Protein AF-A0ABD0QKP2-F1 (afdb_monomer)

Nearest PDB structures (foldseek):
  3hhr-assembly1_B  TM=8.700E-01  e=3.998E-06  Homo sapiens
  1hwg-assembly1_B  TM=8.760E-01  e=9.935E-06  Homo sapiens
  1kf9-assembly2_F  TM=8.586E-01  e=1.519E-05  Homo sapiens

Sequence (98 aa):
CPDYTRTVENECYFNKTFTHIWTSYCIQLRSVSQNITYDDDCFTVENIVHPDPPVGLNWTLLNVSRSGFYFDVLVRWAPPPLVYQVQYRVRNASHWEM

Organism: Cirrhinus mrigala (NCBI:txid683832)

Structure (mmCIF, N/CA/C/O backbone):
data_AF-A0ABD0QKP2-F1
#
_entry.id   AF-A0ABD0QKP2-F1
#
loop_
_atom_site.group_PDB
_atom_site.id
_atom_site.type_symbol
_atom_site.label_atom_id
_atom_site.label_alt_id
_atom_site.label_comp_id
_atom_site.label_asym_id
_atom_site.label_entity_id
_atom_site.label_seq_id
_atom_site.pdbx_PDB_ins_code
_atom_site.Cartn_x
_atom_site.Cartn_y
_atom_site.Cartn_z
_atom_site.occupancy
_atom_site.B_iso_or_equiv
_atom_site.auth_seq_id
_atom_site.auth_comp_id
_atom_site.auth_asym_id
_atom_site.auth_atom_id
_atom_site.pdbx_PDB_model_num
ATOM 1 N N . CYS A 1 1 ? -11.530 -3.066 21.558 1.00 88.00 1 CYS A N 1
ATOM 2 C CA . CYS A 1 1 ? -10.259 -3.166 20.829 1.00 88.00 1 CYS A CA 1
ATOM 3 C C . CYS A 1 1 ? -9.428 -4.299 21.416 1.00 88.00 1 CYS A C 1
ATOM 5 O O . CYS A 1 1 ? -9.366 -4.349 22.643 1.00 88.00 1 CYS A O 1
ATOM 7 N N . PRO A 1 2 ? -8.835 -5.191 20.602 1.00 89.81 2 PRO A N 1
ATOM 8 C CA . PRO A 1 2 ? -7.937 -6.237 21.093 1.00 89.81 2 PRO A CA 1
ATOM 9 C C . PRO A 1 2 ? -6.589 -5.701 21.585 1.00 89.81 2 PRO A C 1
ATOM 11 O O . PRO A 1 2 ? -6.107 -6.166 22.614 1.00 89.81 2 PRO A O 1
ATOM 14 N N . ASP A 1 3 ? -6.006 -4.723 20.886 1.00 90.69 3 ASP A N 1
ATOM 15 C CA . ASP A 1 3 ? -4.720 -4.128 21.251 1.00 90.69 3 ASP A CA 1
ATOM 16 C C . ASP A 1 3 ? -4.683 -2.628 20.927 1.00 90.69 3 ASP A C 1
ATOM 18 O O . ASP A 1 3 ? -4.809 -2.226 19.772 1.00 90.69 3 ASP A O 1
ATOM 22 N N . TYR A 1 4 ? -4.527 -1.801 21.962 1.00 88.75 4 TYR A N 1
ATOM 23 C CA . TYR A 1 4 ? -4.240 -0.379 21.801 1.00 88.75 4 TYR A CA 1
ATOM 24 C C . TYR A 1 4 ? -2.723 -0.204 21.813 1.00 88.75 4 TYR A C 1
ATOM 26 O O . TYR A 1 4 ? -2.076 -0.263 22.865 1.00 88.75 4 TYR A O 1
ATOM 34 N N . THR A 1 5 ? -2.158 0.021 20.634 1.00 82.62 5 THR A N 1
ATOM 35 C CA . THR A 1 5 ? -0.728 0.251 20.448 1.00 82.62 5 THR A CA 1
ATOM 36 C C . THR A 1 5 ? -0.286 1.501 21.201 1.00 82.62 5 THR A C 1
ATOM 38 O O . THR A 1 5 ? -0.858 2.575 21.050 1.00 82.62 5 THR A O 1
ATOM 41 N N . ARG A 1 6 ? 0.784 1.399 21.996 1.00 81.19 6 ARG A N 1
ATOM 42 C CA . ARG A 1 6 ? 1.353 2.564 22.708 1.00 81.19 6 ARG A CA 1
ATOM 43 C C . ARG A 1 6 ? 2.216 3.459 21.820 1.00 81.19 6 ARG A C 1
ATOM 45 O O . ARG A 1 6 ? 2.597 4.546 22.235 1.00 81.19 6 ARG A O 1
ATOM 52 N N . THR A 1 7 ? 2.584 2.963 20.644 1.00 86.62 7 THR A N 1
ATOM 53 C CA . THR A 1 7 ? 3.483 3.629 19.696 1.00 86.62 7 THR A CA 1
ATOM 54 C C . THR A 1 7 ? 2.749 4.543 18.725 1.00 86.62 7 THR A C 1
ATOM 56 O O . THR A 1 7 ? 3.368 5.457 18.190 1.00 86.62 7 THR A O 1
ATOM 59 N N . VAL A 1 8 ? 1.456 4.301 18.497 1.00 89.88 8 VAL A N 1
ATOM 60 C CA . VAL A 1 8 ? 0.611 5.067 17.578 1.00 89.88 8 VAL A CA 1
ATOM 61 C C . VAL A 1 8 ? -0.631 5.508 18.342 1.00 89.88 8 VAL A C 1
ATOM 63 O O . VAL A 1 8 ? -1.363 4.681 18.884 1.00 89.88 8 VAL A O 1
ATOM 66 N N . GLU A 1 9 ? -0.841 6.820 18.431 1.00 91.75 9 GLU A N 1
ATOM 67 C CA . GLU A 1 9 ? -2.018 7.382 19.091 1.00 91.75 9 GLU A CA 1
ATOM 68 C C . GLU A 1 9 ? -3.288 7.114 18.278 1.00 91.75 9 GLU A C 1
ATOM 70 O O . GLU A 1 9 ? -3.272 7.140 17.049 1.00 91.75 9 GLU A O 1
ATOM 75 N N . ASN A 1 10 ? -4.407 6.908 18.979 1.00 90.00 10 ASN A N 1
ATOM 76 C CA . ASN A 1 10 ? -5.736 6.695 18.391 1.00 90.00 10 ASN A CA 1
ATOM 77 C C . ASN A 1 10 ? -5.836 5.479 17.449 1.00 90.00 10 ASN A C 1
ATOM 79 O O . ASN A 1 10 ? -6.713 5.435 16.590 1.00 90.00 10 ASN A O 1
ATOM 83 N N . GLU A 1 11 ? -4.978 4.474 17.637 1.00 93.00 11 GLU A N 1
ATOM 84 C CA . GLU A 1 11 ? -4.983 3.231 16.866 1.00 93.00 11 GLU A CA 1
ATOM 85 C C . GLU A 1 11 ? -5.520 2.051 17.688 1.00 93.00 11 GLU A C 1
ATOM 87 O O . GLU A 1 11 ? -5.295 1.929 18.895 1.00 93.00 11 GLU A O 1
ATOM 92 N N . CYS A 1 12 ? -6.236 1.159 17.004 1.00 93.00 12 CYS A N 1
ATOM 93 C CA . CYS A 1 12 ? -6.629 -0.142 17.516 1.00 93.00 12 CYS A CA 1
ATOM 94 C C . CYS A 1 12 ? -6.171 -1.231 16.544 1.00 93.00 12 CYS A C 1
ATOM 96 O O . CYS A 1 12 ? -6.641 -1.283 15.407 1.00 93.00 12 CYS A O 1
ATOM 98 N N . TYR A 1 13 ? -5.298 -2.125 16.999 1.00 93.69 13 TYR A N 1
ATOM 99 C CA . TYR A 1 13 ? -4.731 -3.179 16.172 1.00 93.69 13 TYR A CA 1
ATOM 100 C C . TYR A 1 13 ? -5.453 -4.520 16.363 1.00 93.69 13 TYR A C 1
ATOM 102 O O . TYR A 1 13 ? -5.662 -5.003 17.481 1.00 93.69 13 TYR A O 1
ATOM 110 N N . PHE A 1 14 ? -5.805 -5.151 15.241 1.00 94.88 14 PHE A N 1
ATOM 111 C CA . PHE A 1 14 ? -6.379 -6.494 15.175 1.00 94.88 14 PHE A CA 1
ATOM 112 C C . PHE A 1 14 ? -5.362 -7.424 14.510 1.00 94.88 14 PHE A C 1
ATOM 114 O O . PHE A 1 14 ? -5.117 -7.360 13.305 1.00 94.88 14 PHE A O 1
ATOM 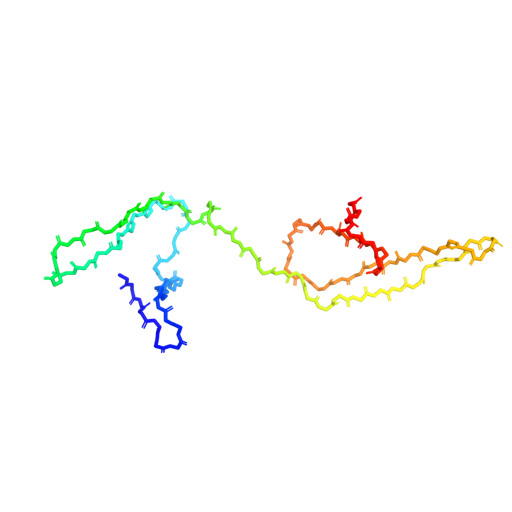121 N N . ASN A 1 15 ? -4.735 -8.285 15.311 1.00 94.56 15 ASN A N 1
ATOM 122 C CA . ASN A 1 15 ? -3.776 -9.260 14.796 1.00 94.56 15 ASN A CA 1
ATOM 123 C C . ASN A 1 15 ? -4.481 -10.404 14.037 1.00 94.56 15 ASN A C 1
ATOM 125 O O . ASN A 1 15 ? -5.704 -10.520 14.040 1.00 94.56 15 ASN A O 1
ATOM 129 N N . LYS A 1 16 ? -3.699 -11.316 13.445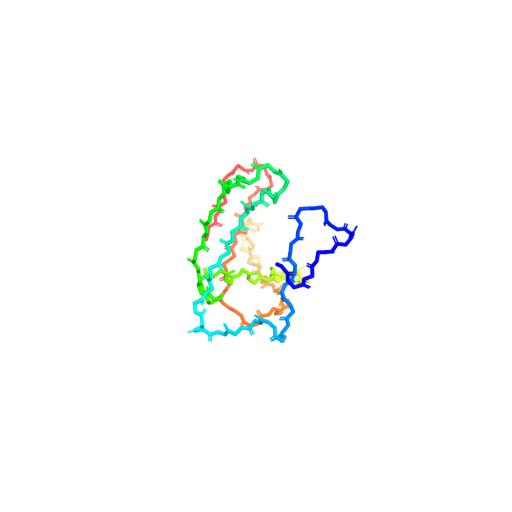 1.00 95.56 16 LYS A N 1
ATOM 130 C CA . LYS A 1 16 ? -4.219 -12.464 12.674 1.00 95.56 16 LYS A CA 1
ATOM 131 C C . LYS A 1 16 ? -5.233 -13.335 13.428 1.00 95.56 16 LYS A C 1
ATOM 133 O O . LYS A 1 16 ? -6.087 -13.934 12.791 1.00 95.56 16 LYS A O 1
ATOM 138 N N . THR A 1 17 ? -5.147 -13.419 14.754 1.00 96.25 17 THR A N 1
ATOM 139 C CA . THR A 1 17 ? -6.079 -14.200 15.583 1.00 96.25 17 THR A CA 1
ATOM 140 C C . THR A 1 17 ? -7.459 -13.547 15.672 1.00 96.25 17 THR A C 1
ATOM 142 O O . THR A 1 17 ? -8.439 -14.245 15.898 1.00 96.25 17 THR A O 1
ATOM 145 N N . PHE A 1 18 ? -7.546 -12.226 15.491 1.00 95.06 18 PHE A N 1
ATOM 146 C CA . PHE A 1 18 ? -8.797 -11.464 15.536 1.00 95.06 18 PHE A CA 1
ATOM 147 C C . PHE A 1 18 ? -9.319 -11.062 14.148 1.00 95.06 18 PHE A C 1
ATOM 149 O O . PHE A 1 18 ? -10.372 -10.429 14.058 1.00 95.06 18 PHE A O 1
ATOM 156 N N . THR A 1 19 ? -8.623 -11.450 13.076 1.00 96.25 19 THR A N 1
ATOM 157 C CA . THR A 1 19 ? -8.925 -11.044 11.697 1.00 96.25 19 THR A CA 1
ATOM 158 C C . THR A 1 19 ? -9.353 -12.248 10.861 1.00 96.25 19 THR A C 1
ATOM 160 O O . THR A 1 19 ? -8.547 -13.126 10.551 1.00 96.25 19 THR A O 1
ATOM 163 N N . HIS A 1 20 ? -10.623 -12.266 10.455 1.00 96.19 20 HIS A N 1
ATOM 164 C CA . HIS A 1 20 ? -11.238 -13.318 9.650 1.00 96.19 20 HIS A CA 1
ATOM 165 C C . HIS A 1 20 ? -11.917 -12.722 8.413 1.00 96.19 20 HIS A C 1
ATOM 167 O O . HIS A 1 20 ? -12.673 -11.759 8.512 1.00 96.19 20 HIS A O 1
ATOM 173 N N . ILE A 1 21 ? -11.652 -13.307 7.245 1.00 96.06 21 ILE A N 1
ATOM 174 C CA . ILE A 1 21 ? -12.272 -12.904 5.974 1.00 96.06 21 ILE A CA 1
ATOM 175 C C . ILE A 1 21 ? -13.718 -13.421 5.929 1.00 96.06 21 ILE A C 1
ATOM 177 O O . ILE A 1 21 ? -13.998 -14.479 6.495 1.00 96.06 21 ILE A O 1
ATOM 181 N N . TRP A 1 22 ? -14.623 -12.682 5.274 1.00 95.00 22 TRP A N 1
ATOM 182 C CA . TRP A 1 22 ? -16.062 -12.985 5.169 1.00 95.00 22 TRP A CA 1
ATOM 183 C C . TRP A 1 22 ? -16.824 -12.989 6.501 1.00 95.00 22 TRP A C 1
ATOM 185 O O . TRP A 1 22 ? -17.973 -13.428 6.568 1.00 95.00 22 TRP A O 1
ATOM 195 N N . THR A 1 23 ? -16.206 -12.473 7.562 1.00 96.69 23 THR A N 1
ATOM 196 C CA . THR A 1 23 ? -16.861 -12.207 8.842 1.00 96.69 23 THR A CA 1
ATOM 197 C C . THR A 1 23 ? -17.237 -10.732 8.907 1.00 96.69 23 THR A C 1
ATOM 199 O O . THR A 1 23 ? -16.407 -9.865 8.632 1.00 96.69 23 THR A O 1
ATOM 202 N N . SER A 1 24 ? -18.482 -10.443 9.291 1.00 97.12 24 SER A N 1
ATOM 203 C CA . SER A 1 24 ? -18.930 -9.075 9.560 1.00 97.12 24 SER A CA 1
ATOM 204 C C . SER A 1 24 ? -18.462 -8.634 10.943 1.00 97.12 24 SER A C 1
ATOM 206 O O . SER A 1 24 ? -18.745 -9.29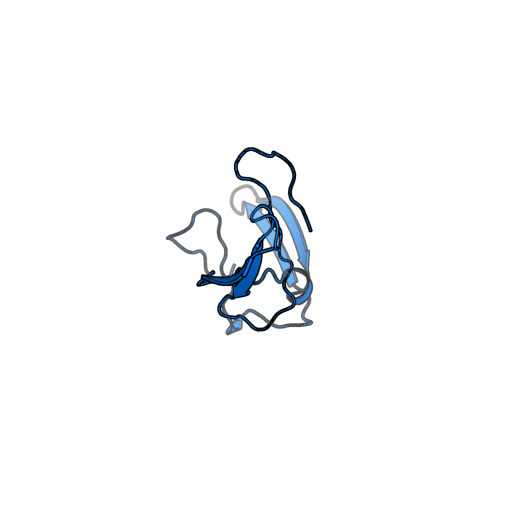6 11.942 1.00 97.12 24 SER A O 1
ATOM 208 N N . TYR A 1 25 ? -17.788 -7.494 10.998 1.00 96.88 25 TYR A N 1
ATOM 209 C CA . TYR A 1 25 ? -17.367 -6.822 12.219 1.00 96.88 25 TYR A CA 1
ATOM 210 C C . TYR A 1 25 ? -18.192 -5.558 12.403 1.00 96.88 25 TYR A C 1
ATOM 212 O O . TYR A 1 25 ? -18.526 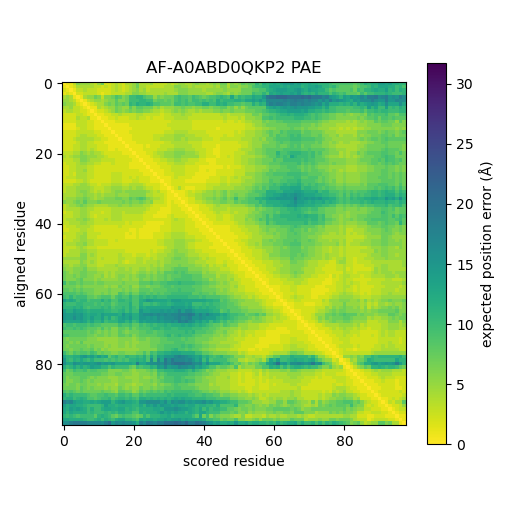-4.902 11.424 1.00 96.88 25 TYR A O 1
ATOM 220 N N . CYS A 1 26 ? -18.485 -5.212 13.653 1.00 96.50 26 CYS A N 1
ATOM 221 C CA . CYS A 1 26 ? -19.035 -3.913 14.019 1.00 96.50 26 CYS A CA 1
ATOM 222 C C . CYS A 1 26 ? -18.192 -3.335 15.154 1.00 96.50 26 CYS A C 1
ATOM 224 O O . CYS A 1 26 ? -17.942 -4.011 16.159 1.00 96.50 26 CYS A O 1
ATOM 226 N N . ILE A 1 27 ? -17.734 -2.100 14.986 1.00 95.12 27 ILE A N 1
ATOM 227 C CA . ILE A 1 27 ? -16.899 -1.377 15.941 1.00 95.12 27 ILE A CA 1
ATOM 228 C C . ILE A 1 27 ? -17.605 -0.102 16.390 1.00 95.12 27 ILE A C 1
ATOM 230 O O . ILE A 1 27 ? -18.427 0.455 15.673 1.00 95.12 27 ILE A O 1
ATOM 234 N N . GLN A 1 28 ? -17.282 0.353 17.598 1.00 95.38 28 GLN A N 1
ATOM 235 C CA . GLN A 1 28 ? -17.834 1.583 18.159 1.00 95.38 28 GLN A CA 1
ATOM 236 C C . GLN A 1 28 ? -16.728 2.396 18.817 1.00 95.38 28 GLN A C 1
ATOM 238 O O . GLN A 1 28 ? -15.987 1.881 19.666 1.00 95.38 28 GLN A O 1
ATOM 243 N N . LEU A 1 29 ? -16.657 3.678 18.471 1.00 94.94 29 LEU A N 1
ATOM 244 C CA . LEU A 1 29 ? -15.837 4.651 19.172 1.00 94.94 29 LEU A CA 1
ATOM 245 C C . LEU A 1 29 ? -16.675 5.273 20.287 1.00 94.94 29 LEU A C 1
ATOM 247 O O . LEU A 1 29 ? -17.574 6.076 20.043 1.00 94.94 29 LEU A O 1
ATOM 251 N N . ARG A 1 30 ? -16.384 4.904 21.536 1.00 94.19 30 ARG A N 1
ATOM 252 C CA . ARG A 1 30 ? -17.166 5.355 22.693 1.00 94.19 30 ARG A CA 1
ATOM 253 C C . ARG A 1 30 ? -16.300 5.851 23.842 1.00 94.19 30 ARG A C 1
ATOM 255 O O . ARG A 1 30 ? -15.284 5.240 24.175 1.00 94.19 30 ARG A O 1
ATOM 262 N N . SER A 1 31 ? -16.761 6.906 24.508 1.00 94.12 31 SER A N 1
ATOM 263 C CA . SER A 1 31 ? -16.259 7.322 25.815 1.00 94.12 31 SER A CA 1
ATOM 264 C C . SER A 1 31 ? -17.053 6.621 26.909 1.00 94.12 31 SER A C 1
ATOM 266 O O . SER A 1 31 ? -18.234 6.896 27.118 1.00 94.12 31 SER A O 1
ATOM 268 N N . VAL A 1 32 ? -16.393 5.715 27.634 1.00 89.31 32 VAL A N 1
ATOM 269 C CA . VAL A 1 32 ? -17.014 5.003 28.762 1.00 89.31 32 VAL A CA 1
ATOM 270 C C . VAL A 1 32 ? -17.297 5.954 29.926 1.00 89.31 32 VAL A C 1
ATOM 272 O O . VAL A 1 32 ? -18.332 5.832 30.570 1.00 89.31 32 VAL A O 1
ATOM 275 N N . SER A 1 33 ? -16.413 6.923 30.182 1.00 95.19 33 SER A N 1
ATOM 276 C CA . SER A 1 33 ? -16.568 7.869 31.294 1.00 95.19 33 SER A CA 1
ATOM 277 C C . SER A 1 33 ? -17.712 8.855 31.077 1.00 95.19 33 SER A C 1
ATOM 279 O O . SER A 1 33 ? -18.400 9.208 32.030 1.00 95.19 33 SER A O 1
ATOM 281 N N . GLN A 1 34 ? -17.926 9.289 29.834 1.00 95.75 34 GLN A N 1
ATOM 282 C CA . GLN A 1 34 ? -19.012 10.205 29.480 1.00 95.75 34 GLN A CA 1
ATOM 283 C C . GLN A 1 34 ? -20.294 9.470 29.073 1.00 95.75 34 GLN A C 1
ATOM 285 O O . GLN A 1 34 ? -21.332 10.106 28.931 1.00 95.75 34 GLN A O 1
ATOM 290 N N . ASN A 1 35 ? -20.232 8.145 28.899 1.00 94.50 35 ASN A N 1
ATOM 291 C CA . ASN A 1 35 ? -21.317 7.319 28.373 1.00 94.50 35 ASN A CA 1
ATOM 292 C C . ASN A 1 35 ? -21.853 7.822 27.014 1.00 94.50 35 ASN A C 1
ATOM 294 O O . ASN A 1 35 ? -23.058 7.836 26.771 1.00 94.50 35 ASN A O 1
ATOM 298 N N . ILE A 1 36 ? -20.945 8.261 26.135 1.00 97.12 36 ILE A N 1
ATOM 299 C CA . ILE A 1 36 ? -21.254 8.779 24.794 1.00 97.12 36 ILE A CA 1
ATOM 300 C C . ILE A 1 36 ? -20.635 7.849 23.749 1.00 97.12 36 ILE A C 1
ATOM 302 O O . ILE A 1 36 ? -19.460 7.489 23.855 1.00 97.12 36 ILE A O 1
ATOM 306 N N . THR A 1 37 ? -21.415 7.496 22.727 1.00 96.00 37 THR A N 1
ATOM 307 C CA . THR A 1 37 ? -20.911 6.871 21.495 1.00 96.00 37 THR A CA 1
ATOM 308 C C . THR A 1 37 ? -20.738 7.974 20.462 1.00 96.00 37 THR A C 1
ATOM 310 O O . THR A 1 37 ? -21.691 8.699 20.190 1.00 96.00 37 THR A O 1
ATOM 313 N N . TYR A 1 38 ? -19.519 8.146 19.959 1.00 96.19 38 TYR A N 1
ATOM 314 C CA . TYR A 1 38 ? -19.206 9.169 18.962 1.00 96.19 38 TYR A CA 1
ATOM 315 C C . TYR A 1 38 ? -19.440 8.663 17.546 1.00 96.19 38 TYR A C 1
ATOM 317 O O . TYR A 1 38 ? -19.862 9.445 16.702 1.00 96.19 38 TYR A O 1
ATOM 325 N N . ASP A 1 39 ? -19.141 7.385 17.309 1.00 97.06 39 ASP A N 1
ATOM 326 C CA . ASP A 1 39 ? -19.227 6.775 15.989 1.00 97.06 39 ASP A CA 1
ATOM 327 C C . ASP A 1 39 ? -19.401 5.255 16.091 1.00 97.06 39 ASP A C 1
ATOM 329 O O . ASP A 1 39 ? -18.986 4.633 17.083 1.00 97.06 39 ASP A O 1
ATOM 333 N N . ASP A 1 40 ? -19.983 4.666 15.056 1.00 96.31 40 ASP A N 1
ATOM 334 C CA . ASP A 1 40 ? -20.106 3.229 14.864 1.00 96.31 40 ASP A CA 1
ATOM 335 C C . ASP A 1 40 ? -19.997 2.868 13.383 1.00 96.31 40 ASP A C 1
ATOM 337 O O . ASP A 1 40 ? -20.457 3.600 12.513 1.00 96.31 40 ASP A O 1
ATOM 341 N N . ASP A 1 41 ? -19.357 1.737 13.101 1.00 96.44 41 ASP A N 1
ATOM 342 C CA . ASP A 1 41 ? -19.187 1.265 11.731 1.00 96.44 41 ASP A CA 1
ATOM 343 C C . ASP A 1 41 ? -19.187 -0.261 11.681 1.00 96.44 41 ASP A C 1
ATOM 345 O O . ASP A 1 41 ? -18.707 -0.933 12.603 1.00 96.44 41 ASP A O 1
ATOM 349 N N . CYS A 1 42 ? -19.719 -0.809 10.592 1.00 96.88 42 CYS A N 1
ATOM 350 C CA . CYS A 1 42 ? -19.763 -2.238 10.336 1.00 96.88 42 CYS A CA 1
ATOM 351 C C . CYS A 1 42 ? -19.194 -2.553 8.951 1.00 96.88 42 CYS A C 1
ATOM 353 O O . CYS A 1 42 ? -19.657 -2.040 7.934 1.00 96.88 42 CYS A O 1
ATOM 355 N N . PHE A 1 43 ? -18.233 -3.471 8.899 1.00 97.00 43 PHE A N 1
ATOM 356 C CA . PHE A 1 43 ? -17.515 -3.828 7.679 1.00 97.00 43 PHE A CA 1
ATOM 357 C C . PHE A 1 43 ? -17.113 -5.305 7.665 1.00 97.00 43 PHE A C 1
ATOM 359 O O . PHE A 1 43 ? -17.140 -6.001 8.682 1.00 97.00 43 PHE A O 1
ATOM 366 N N . THR A 1 44 ? -16.695 -5.782 6.496 1.00 97.19 44 THR A N 1
ATOM 367 C CA . THR A 1 44 ? -15.989 -7.056 6.340 1.00 97.19 44 THR A CA 1
ATOM 368 C C . THR A 1 44 ? -14.547 -6.792 5.928 1.00 97.19 44 THR A C 1
ATOM 370 O O . THR A 1 44 ? -14.242 -5.768 5.311 1.00 97.19 44 THR A O 1
ATOM 373 N N . VAL A 1 45 ? -13.638 -7.700 6.287 1.00 96.12 45 VAL A N 1
ATOM 374 C CA . VAL A 1 45 ? -12.195 -7.496 6.085 1.00 96.12 45 VAL A CA 1
ATOM 375 C C . VAL A 1 45 ? -11.856 -7.291 4.608 1.00 96.12 45 VAL A C 1
ATOM 377 O O . VAL A 1 45 ? -11.046 -6.427 4.293 1.00 96.12 45 VAL A O 1
ATOM 380 N N . GLU A 1 46 ? -12.498 -8.021 3.695 1.00 94.56 46 GLU A N 1
ATOM 381 C CA . GLU A 1 46 ? -12.266 -7.913 2.250 1.00 94.56 46 GLU A CA 1
ATOM 382 C C . GLU A 1 46 ? -12.577 -6.526 1.668 1.00 94.56 46 GLU A C 1
ATOM 384 O O . GLU A 1 46 ? -11.934 -6.119 0.702 1.00 94.56 46 GLU A O 1
ATOM 389 N N . ASN A 1 47 ? -13.507 -5.782 2.272 1.00 95.31 47 ASN A N 1
ATOM 390 C CA . ASN A 1 47 ? -13.912 -4.459 1.793 1.00 95.31 47 ASN A CA 1
ATOM 391 C C . ASN A 1 47 ? -12.988 -3.336 2.278 1.00 95.31 47 ASN A C 1
ATOM 393 O O . ASN A 1 47 ? -13.026 -2.238 1.730 1.00 95.31 47 ASN A O 1
ATOM 397 N N . ILE A 1 48 ? -12.152 -3.607 3.283 1.00 95.19 48 ILE A N 1
ATOM 398 C CA . ILE A 1 48 ? -11.200 -2.642 3.851 1.00 95.19 48 ILE A CA 1
ATOM 399 C C . ILE A 1 48 ? -9.741 -2.981 3.509 1.00 95.19 48 ILE A C 1
ATOM 401 O O . ILE A 1 48 ? -8.817 -2.417 4.094 1.00 95.19 48 ILE A O 1
ATOM 405 N N . VAL A 1 49 ? -9.503 -3.912 2.576 1.00 92.44 49 VAL A N 1
ATOM 406 C CA . VAL A 1 49 ? -8.145 -4.281 2.153 1.00 92.44 49 VAL A CA 1
ATOM 407 C C . VAL A 1 49 ? -7.498 -3.121 1.401 1.00 92.44 49 VAL A C 1
ATOM 409 O O . VAL A 1 49 ? -7.918 -2.759 0.303 1.00 92.44 49 VAL A O 1
ATOM 412 N N . HIS A 1 50 ? -6.410 -2.600 1.960 1.00 92.19 50 HIS A N 1
ATOM 413 C CA . HIS A 1 50 ? -5.528 -1.644 1.303 1.00 92.19 50 HIS A CA 1
ATOM 414 C C . HIS A 1 50 ? -4.101 -2.213 1.277 1.00 92.19 50 HIS A C 1
ATOM 416 O O . HIS A 1 50 ? -3.418 -2.171 2.300 1.00 92.19 50 HIS A O 1
ATOM 422 N N . PRO A 1 51 ? -3.661 -2.827 0.161 1.00 90.50 51 PRO A N 1
ATOM 423 C CA . PRO A 1 51 ? -2.340 -3.439 0.090 1.00 90.50 51 PRO A CA 1
ATOM 424 C C . PRO A 1 51 ? -1.214 -2.406 0.105 1.00 90.50 51 PRO A C 1
ATOM 426 O O . PRO A 1 51 ? -1.363 -1.305 -0.425 1.00 90.50 51 PRO A O 1
ATOM 429 N N . ASP A 1 52 ? -0.055 -2.808 0.622 1.00 90.81 52 ASP A N 1
ATOM 430 C CA . ASP A 1 52 ? 1.150 -1.985 0.556 1.00 90.81 52 ASP A CA 1
ATOM 431 C C . ASP A 1 52 ? 1.581 -1.732 -0.903 1.00 90.81 52 ASP A C 1
ATOM 433 O O . ASP A 1 52 ? 1.460 -2.622 -1.759 1.00 90.81 52 ASP A O 1
ATOM 437 N N . PRO A 1 53 ? 2.116 -0.535 -1.212 1.00 90.94 53 PRO A N 1
ATOM 438 C CA . PRO A 1 53 ? 2.569 -0.207 -2.556 1.00 90.94 53 PRO A CA 1
ATOM 439 C C . PRO A 1 53 ? 3.779 -1.063 -2.972 1.00 90.94 53 PRO A C 1
ATOM 441 O O . PRO A 1 53 ? 4.576 -1.479 -2.126 1.00 90.94 53 PRO A O 1
ATOM 444 N N . PRO A 1 54 ? 3.976 -1.299 -4.283 1.00 92.38 54 PRO A N 1
ATOM 445 C CA . PRO A 1 54 ? 5.156 -2.001 -4.770 1.00 92.38 54 PRO A CA 1
ATOM 446 C C . PRO A 1 54 ? 6.445 -1.238 -4.440 1.00 92.38 54 PRO A C 1
ATOM 448 O O . PRO A 1 54 ? 6.497 -0.007 -4.471 1.00 92.38 54 PRO A O 1
ATOM 451 N N . VAL A 1 55 ? 7.512 -1.987 -4.157 1.00 91.94 55 VAL A N 1
ATOM 452 C CA . VAL A 1 55 ? 8.809 -1.444 -3.723 1.00 91.94 55 VAL A CA 1
ATOM 453 C C . VAL A 1 55 ? 9.911 -1.726 -4.742 1.00 91.94 55 VAL A C 1
ATOM 455 O O . VAL A 1 55 ? 9.768 -2.565 -5.629 1.00 91.94 55 VAL A O 1
ATOM 458 N N . GLY A 1 56 ? 11.041 -1.023 -4.628 1.00 93.62 56 GLY A N 1
ATOM 459 C CA . GLY A 1 56 ? 12.197 -1.258 -5.500 1.00 93.62 56 GLY A CA 1
ATOM 460 C C . GLY A 1 56 ? 11.955 -0.860 -6.958 1.00 93.62 56 GLY A C 1
ATOM 461 O O . GLY A 1 56 ? 12.376 -1.576 -7.866 1.00 93.62 56 GLY A O 1
ATOM 462 N N . LEU A 1 57 ? 11.260 0.261 -7.179 1.00 94.44 57 LEU A N 1
ATOM 463 C CA . LEU A 1 57 ? 11.021 0.805 -8.513 1.00 94.44 57 LEU A CA 1
ATOM 464 C C . LEU A 1 57 ? 12.355 1.056 -9.234 1.00 94.44 57 LEU A C 1
ATOM 466 O O . LEU A 1 57 ? 13.224 1.772 -8.736 1.00 94.44 57 LEU A O 1
ATOM 470 N N . ASN A 1 58 ? 12.505 0.470 -10.414 1.00 96.12 58 ASN A N 1
ATOM 471 C CA . ASN A 1 58 ? 13.686 0.578 -11.256 1.00 96.12 58 ASN A CA 1
ATOM 472 C C . ASN A 1 58 ? 13.265 0.705 -12.723 1.00 96.12 58 ASN A C 1
ATOM 474 O O . ASN A 1 58 ? 12.140 0.364 -13.094 1.00 96.12 58 ASN A O 1
ATOM 478 N N . TRP A 1 59 ? 14.162 1.192 -13.571 1.00 96.00 59 TRP A N 1
ATOM 479 C CA . TRP A 1 59 ? 13.886 1.362 -14.987 1.00 96.00 59 TRP A CA 1
ATOM 480 C C . TRP A 1 59 ? 15.116 1.062 -15.839 1.00 96.00 59 TRP A C 1
ATOM 482 O O . TRP A 1 59 ? 16.256 1.266 -15.427 1.00 96.00 59 TRP A O 1
ATOM 492 N N . THR A 1 60 ? 14.876 0.574 -17.050 1.00 97.38 60 THR A N 1
ATOM 493 C CA . THR A 1 60 ? 15.923 0.351 -18.051 1.00 97.38 60 THR A CA 1
ATOM 494 C C . THR A 1 60 ? 15.524 0.991 -19.367 1.00 97.38 60 THR A C 1
ATOM 496 O O . THR A 1 60 ? 14.386 0.823 -19.810 1.00 97.38 60 THR A O 1
ATOM 499 N N . LEU A 1 61 ? 16.461 1.693 -20.006 1.00 96.38 61 LEU A N 1
ATOM 500 C CA . LEU A 1 61 ? 16.273 2.198 -21.361 1.00 96.38 61 LEU A CA 1
ATOM 501 C C . LEU A 1 61 ? 16.195 1.018 -22.335 1.00 96.38 61 LEU A C 1
ATOM 503 O O . LEU A 1 61 ? 17.092 0.176 -22.353 1.00 96.38 61 LEU A O 1
ATOM 507 N N . LEU A 1 62 ? 15.129 0.963 -23.129 1.00 96.06 62 LEU A N 1
ATOM 508 C CA . LEU A 1 62 ? 14.951 -0.054 -24.161 1.00 96.06 62 LEU A CA 1
ATOM 509 C C . LEU A 1 62 ? 15.390 0.455 -25.526 1.00 96.06 62 LEU A C 1
ATOM 511 O O . LEU A 1 62 ? 16.124 -0.236 -26.228 1.00 96.06 62 LEU A O 1
ATOM 515 N N . ASN A 1 63 ? 14.928 1.644 -25.913 1.00 94.06 63 ASN A N 1
ATOM 516 C CA . ASN A 1 63 ? 15.172 2.161 -27.248 1.00 94.06 63 ASN A CA 1
ATOM 517 C C . ASN A 1 63 ? 15.186 3.687 -27.285 1.00 94.06 63 ASN A C 1
ATOM 519 O O . ASN A 1 63 ? 14.620 4.363 -26.424 1.00 94.06 63 ASN A O 1
ATOM 523 N N . VAL A 1 64 ? 15.819 4.214 -28.327 1.00 95.56 64 VAL A N 1
ATOM 524 C CA . VAL A 1 64 ? 15.842 5.634 -28.651 1.00 95.56 64 VAL A CA 1
ATOM 525 C C . VAL A 1 64 ? 15.332 5.791 -30.074 1.00 95.56 64 VAL A C 1
ATOM 527 O O . VAL A 1 64 ? 15.818 5.149 -31.005 1.00 95.56 64 VAL A O 1
ATOM 530 N N . SER A 1 65 ? 14.337 6.652 -30.253 1.00 95.88 65 SER A N 1
ATOM 531 C CA . SER A 1 65 ? 13.811 6.988 -31.576 1.00 95.88 65 SER A CA 1
ATOM 532 C C . SER A 1 65 ? 14.899 7.542 -32.502 1.00 95.88 65 SER A C 1
ATOM 534 O O . SER A 1 65 ? 15.865 8.163 -32.062 1.00 95.88 65 SER A O 1
ATOM 536 N N . ARG A 1 66 ? 14.711 7.396 -33.820 1.00 94.69 66 ARG A N 1
ATOM 537 C CA . ARG A 1 66 ? 15.669 7.879 -34.833 1.00 94.69 66 ARG A CA 1
ATOM 538 C C . ARG A 1 66 ? 15.937 9.389 -34.756 1.00 94.69 66 ARG A C 1
ATOM 540 O O . ARG A 1 66 ? 17.005 9.834 -35.160 1.00 94.69 66 ARG A O 1
ATOM 547 N N . SER A 1 67 ? 14.971 10.167 -34.266 1.00 94.50 67 SER A N 1
ATOM 548 C CA . SER A 1 67 ? 15.112 11.611 -34.060 1.00 94.50 67 SER A CA 1
ATOM 549 C C . SER A 1 67 ? 15.851 11.974 -32.768 1.00 94.50 67 SER A C 1
ATOM 551 O O . SER A 1 67 ? 16.257 13.120 -32.616 1.00 94.50 67 SER A O 1
ATOM 553 N N . GLY A 1 68 ? 16.018 11.026 -31.839 1.00 92.25 68 GLY A N 1
ATOM 554 C CA . GLY A 1 68 ? 16.640 11.245 -30.533 1.00 92.25 68 GLY A CA 1
ATOM 555 C C . GLY A 1 68 ? 15.743 11.929 -29.497 1.00 92.25 68 GLY A C 1
ATOM 556 O O . GLY A 1 68 ? 16.215 12.220 -28.403 1.00 92.25 68 GLY A O 1
ATOM 557 N N . PHE A 1 69 ? 14.469 12.191 -29.814 1.00 93.38 69 PHE A N 1
ATOM 558 C CA . PHE A 1 69 ? 13.556 12.926 -28.924 1.00 93.38 69 PHE A CA 1
ATOM 559 C C . PHE A 1 69 ? 12.642 12.031 -28.080 1.00 93.38 69 PHE A C 1
ATOM 561 O O . PHE A 1 69 ? 12.193 12.451 -27.018 1.00 93.38 69 PHE A O 1
ATOM 568 N N . TYR A 1 70 ? 12.376 10.808 -28.535 1.00 94.31 70 TYR A N 1
ATOM 569 C CA . TYR A 1 70 ? 11.528 9.837 -27.840 1.00 94.31 70 TYR A CA 1
ATOM 570 C C . TYR A 1 70 ? 12.339 8.628 -27.381 1.00 94.31 70 TYR A C 1
ATOM 572 O O . TYR A 1 70 ? 13.228 8.167 -28.108 1.00 94.31 70 TYR A O 1
ATOM 580 N N . PHE A 1 71 ? 12.004 8.129 -26.193 1.00 94.81 71 PHE A N 1
ATOM 581 C CA . PHE A 1 71 ? 12.703 7.054 -25.499 1.00 94.81 71 PHE A CA 1
ATOM 582 C C . PHE A 1 71 ? 11.688 6.044 -24.980 1.00 94.81 71 PHE A C 1
ATOM 584 O O . PHE A 1 71 ? 10.729 6.426 -24.310 1.00 94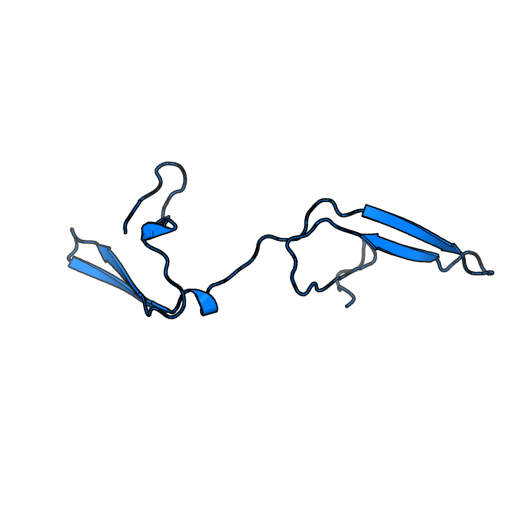.81 71 PHE A O 1
ATOM 591 N N . ASP A 1 72 ? 11.950 4.769 -25.233 1.00 95.56 72 ASP A N 1
ATOM 592 C CA . ASP A 1 72 ? 11.163 3.680 -24.671 1.00 95.56 72 ASP A CA 1
ATOM 593 C C . ASP A 1 72 ? 11.858 3.187 -23.404 1.00 95.56 72 ASP A C 1
ATOM 595 O O . ASP A 1 72 ? 13.052 2.866 -23.420 1.00 95.56 72 ASP A O 1
ATOM 599 N N . VAL A 1 73 ? 11.121 3.112 -22.298 1.00 96.00 73 VAL A N 1
ATOM 600 C CA . VAL A 1 73 ? 11.638 2.644 -21.007 1.00 96.00 73 VAL A CA 1
ATOM 601 C C . VAL A 1 73 ? 10.826 1.464 -20.503 1.00 96.00 73 VAL A C 1
ATOM 603 O O . VAL A 1 73 ? 9.609 1.407 -20.653 1.00 96.00 73 VAL A O 1
ATOM 606 N N . LEU A 1 74 ? 11.511 0.526 -19.860 1.00 96.06 74 LEU A N 1
ATOM 607 C CA . LEU A 1 74 ? 10.880 -0.561 -19.131 1.00 96.06 74 LEU A CA 1
ATOM 608 C C . LEU A 1 74 ? 10.949 -0.266 -17.644 1.00 96.06 74 LEU A C 1
ATOM 610 O O . LEU A 1 74 ? 12.038 -0.253 -17.073 1.00 96.06 74 LEU A O 1
ATOM 614 N N . VAL A 1 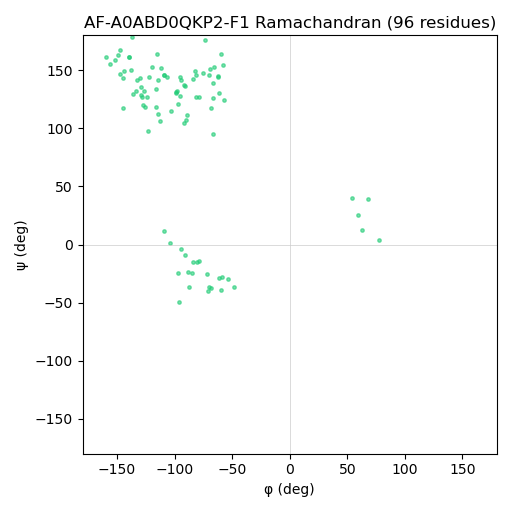75 ? 9.790 -0.065 -17.028 1.00 95.19 75 VAL A N 1
ATOM 615 C CA . VAL A 1 75 ? 9.658 0.117 -15.582 1.00 95.19 75 VAL A CA 1
ATOM 616 C C . VAL A 1 75 ? 9.434 -1.244 -14.927 1.00 95.19 75 VAL A C 1
ATOM 618 O O . VAL A 1 75 ? 8.693 -2.081 -15.442 1.00 95.19 75 VAL A O 1
ATOM 621 N N . ARG A 1 76 ? 10.113 -1.488 -13.808 1.00 94.50 76 ARG A N 1
ATOM 622 C CA . ARG A 1 76 ? 10.059 -2.738 -13.042 1.00 94.50 76 ARG A CA 1
ATOM 623 C C . ARG A 1 76 ? 9.999 -2.431 -11.553 1.00 94.50 76 ARG A C 1
ATOM 625 O O . ARG A 1 76 ? 10.554 -1.435 -11.102 1.00 94.50 76 ARG A O 1
ATOM 632 N N . TRP A 1 77 ? 9.361 -3.305 -10.792 1.00 94.62 77 TRP A N 1
ATOM 633 C CA . TRP A 1 77 ? 9.270 -3.223 -9.336 1.00 94.62 77 TRP A CA 1
ATOM 634 C C . TRP A 1 77 ? 9.187 -4.629 -8.741 1.00 94.62 77 TRP A C 1
ATOM 636 O O . TRP A 1 77 ? 8.920 -5.603 -9.450 1.00 94.62 77 TRP A O 1
ATOM 646 N N . ALA A 1 78 ? 9.443 -4.735 -7.441 1.00 91.75 78 ALA A N 1
ATOM 647 C CA . ALA A 1 78 ? 9.230 -5.956 -6.684 1.00 91.75 78 ALA A CA 1
ATOM 648 C C . ALA A 1 78 ? 7.747 -6.082 -6.268 1.00 91.75 78 ALA A C 1
ATOM 650 O O . ALA A 1 78 ? 7.080 -5.064 -6.057 1.00 91.75 78 ALA A O 1
ATOM 651 N N . PRO A 1 79 ? 7.223 -7.319 -6.154 1.00 82.50 79 PRO A N 1
ATOM 652 C CA . PR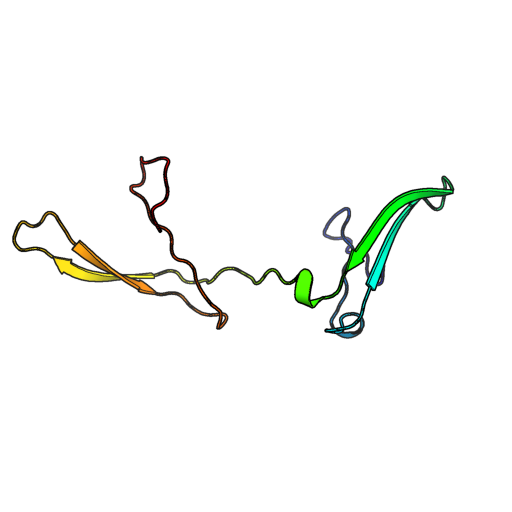O A 1 79 ? 5.847 -7.592 -5.733 1.00 82.50 79 PRO A CA 1
ATOM 653 C C . PRO A 1 79 ? 5.546 -7.048 -4.323 1.00 82.50 79 PRO A C 1
ATOM 655 O O . PRO A 1 79 ? 6.470 -6.702 -3.584 1.00 82.50 79 PRO A O 1
ATOM 658 N N . PRO A 1 80 ? 4.257 -6.933 -3.957 1.00 82.00 80 PRO A N 1
ATOM 659 C CA . PRO A 1 80 ? 3.330 -8.070 -3.770 1.00 82.00 80 PRO A CA 1
ATOM 660 C C . PRO A 1 80 ? 2.483 -8.392 -5.015 1.00 82.00 80 PRO A C 1
ATOM 662 O O . PRO A 1 80 ? 2.067 -7.442 -5.666 1.00 82.00 80 PRO A O 1
ATOM 665 N N . PRO A 1 81 ? 2.205 -9.670 -5.369 1.00 73.69 81 PRO A N 1
ATOM 666 C CA . PRO A 1 81 ? 1.538 -10.059 -6.621 1.00 73.69 81 PRO A CA 1
ATOM 667 C C . PRO A 1 81 ? 0.079 -9.581 -6.661 1.00 73.69 81 PRO A C 1
ATOM 669 O O . PRO A 1 81 ? -0.822 -10.232 -6.138 1.00 73.69 81 PRO A O 1
ATOM 672 N N . LEU A 1 82 ? -0.135 -8.426 -7.283 1.00 87.19 82 LEU A N 1
ATOM 673 C CA . LEU A 1 82 ? -1.409 -7.719 -7.362 1.00 87.19 82 LEU A CA 1
ATOM 674 C C . LEU A 1 82 ? -1.622 -7.185 -8.783 1.00 87.19 82 LEU A C 1
ATOM 676 O O . LEU A 1 82 ? -0.769 -7.332 -9.659 1.00 87.19 82 LEU A O 1
ATOM 680 N N . VAL A 1 83 ? -2.768 -6.544 -9.002 1.00 88.81 83 VAL A N 1
ATOM 681 C CA . VAL A 1 83 ? -2.983 -5.692 -10.173 1.00 88.81 83 VAL A CA 1
ATOM 682 C C . VAL A 1 83 ? -2.366 -4.328 -9.882 1.00 88.81 83 VAL A C 1
ATOM 684 O O . VAL A 1 83 ? -2.669 -3.720 -8.858 1.00 88.81 83 VAL A O 1
ATOM 687 N N . TYR A 1 84 ? -1.500 -3.852 -10.774 1.00 90.12 84 TYR A N 1
ATOM 688 C CA . TYR A 1 84 ? -0.823 -2.567 -10.615 1.00 90.12 84 TYR A CA 1
ATOM 689 C C . TYR A 1 84 ? -1.354 -1.544 -11.608 1.00 90.12 84 TYR A C 1
ATOM 691 O O . TYR A 1 84 ? -1.646 -1.872 -12.757 1.00 90.12 84 TYR A O 1
ATOM 699 N N . GLN A 1 85 ? -1.388 -0.290 -11.170 1.00 92.06 85 GLN A N 1
ATOM 700 C CA . GLN A 1 85 ? -1.631 0.862 -12.020 1.00 92.06 85 GLN A CA 1
ATOM 701 C C . GLN A 1 85 ? -0.382 1.743 -12.006 1.00 92.06 85 GLN A C 1
ATOM 703 O O . GLN A 1 85 ? 0.027 2.231 -10.953 1.00 92.06 85 GLN A O 1
ATOM 708 N N . VAL A 1 86 ? 0.239 1.921 -13.170 1.00 92.38 86 VAL A N 1
ATOM 709 C CA . VAL A 1 86 ? 1.393 2.810 -13.334 1.00 92.38 86 VAL A CA 1
ATOM 710 C C . VAL A 1 86 ? 0.879 4.179 -13.749 1.00 92.38 86 VAL A C 1
ATOM 712 O O . VAL A 1 86 ? -0.013 4.276 -14.581 1.00 92.38 86 VAL A O 1
ATOM 715 N N . GLN A 1 87 ? 1.439 5.229 -13.162 1.00 94.62 87 GLN A N 1
ATOM 716 C CA . GLN A 1 87 ? 1.180 6.606 -13.566 1.00 94.62 87 GLN A CA 1
ATOM 717 C C . GLN A 1 87 ? 2.514 7.321 -13.754 1.00 94.62 87 GLN A C 1
ATOM 719 O O . GLN A 1 87 ? 3.462 7.089 -12.996 1.00 94.62 87 GLN A O 1
ATOM 724 N N . TYR A 1 88 ? 2.605 8.199 -14.749 1.00 94.06 88 TYR A N 1
ATOM 725 C CA . TYR A 1 88 ? 3.815 8.976 -15.016 1.00 94.06 88 TYR A CA 1
ATOM 726 C C . TYR A 1 88 ? 3.487 10.418 -15.390 1.00 94.06 88 TYR A C 1
ATOM 728 O O . TYR A 1 88 ? 2.363 10.761 -15.735 1.00 94.06 88 TYR A O 1
ATOM 736 N N . ARG A 1 89 ? 4.480 11.299 -15.283 1.00 94.88 89 ARG A N 1
ATOM 737 C CA . ARG A 1 89 ? 4.378 12.686 -15.740 1.00 94.88 89 ARG A CA 1
ATOM 738 C C . ARG A 1 89 ? 5.754 13.284 -15.952 1.00 94.88 89 ARG A C 1
ATOM 740 O O . ARG A 1 89 ? 6.740 12.841 -15.359 1.00 94.88 89 ARG A O 1
ATOM 747 N N . VAL A 1 90 ? 5.806 14.372 -16.711 1.00 93.50 90 VAL A N 1
ATOM 748 C CA . VAL A 1 90 ? 6.966 15.266 -16.692 1.00 93.50 90 VAL A CA 1
ATOM 749 C C . VAL A 1 90 ? 7.051 15.929 -15.313 1.00 93.50 90 VAL A C 1
ATOM 751 O O . VAL A 1 90 ? 6.038 16.351 -14.761 1.00 93.50 90 VAL A O 1
ATOM 754 N N . ARG A 1 91 ? 8.261 16.065 -14.755 1.00 91.06 91 ARG A N 1
ATOM 755 C CA . ARG A 1 91 ? 8.498 16.585 -13.390 1.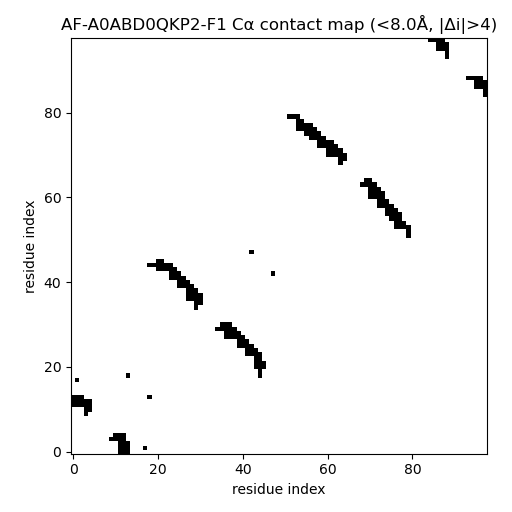00 91.06 91 ARG A CA 1
ATOM 756 C C . ARG A 1 91 ? 7.753 17.894 -13.078 1.00 91.06 91 ARG A C 1
ATOM 758 O O . ARG A 1 91 ? 7.291 18.071 -11.955 1.00 91.06 91 ARG A O 1
ATOM 765 N N . ASN A 1 92 ? 7.643 18.783 -14.064 1.00 94.81 92 ASN A N 1
ATOM 766 C CA . ASN A 1 92 ? 7.039 20.110 -13.913 1.00 94.81 92 ASN A CA 1
ATOM 767 C C . ASN A 1 92 ? 5.549 20.163 -14.304 1.00 94.81 92 ASN A C 1
ATOM 769 O O . ASN A 1 92 ? 4.928 21.212 -14.167 1.00 94.81 92 ASN A O 1
ATOM 773 N N . ALA A 1 93 ? 4.971 19.070 -14.806 1.00 95.44 93 ALA A N 1
ATOM 774 C CA . ALA A 1 93 ? 3.550 18.998 -15.135 1.00 95.44 93 ALA A CA 1
ATOM 775 C C . ALA A 1 93 ? 2.724 18.727 -13.872 1.00 95.44 93 ALA A C 1
ATOM 777 O O . ALA A 1 93 ? 3.173 18.006 -12.989 1.00 95.44 93 ALA A O 1
ATOM 778 N N . SER A 1 94 ? 1.512 19.266 -13.773 1.00 93.81 94 SER A N 1
ATOM 779 C CA . SER A 1 94 ? 0.608 19.010 -12.640 1.00 93.81 94 SER A CA 1
ATOM 780 C C . SER A 1 94 ? -0.231 17.739 -12.803 1.00 93.81 94 SER A C 1
ATOM 782 O O . SER A 1 94 ? -0.661 17.165 -11.807 1.00 93.81 94 SER A O 1
ATOM 784 N N . HIS A 1 95 ? -0.454 17.301 -14.042 1.00 94.38 95 HIS A N 1
ATOM 785 C CA . HIS A 1 95 ? -1.314 16.171 -14.378 1.00 94.38 95 HIS A CA 1
ATOM 786 C C . HIS A 1 95 ? -0.514 14.870 -14.529 1.00 94.38 95 HIS A C 1
ATOM 788 O O . HIS A 1 95 ? 0.611 14.891 -15.029 1.00 94.38 95 HIS A O 1
ATOM 794 N N . TRP A 1 96 ? -1.111 13.752 -14.110 1.00 94.12 96 TRP A N 1
ATOM 795 C CA . TRP A 1 96 ? -0.560 12.403 -14.253 1.00 94.12 96 TRP A CA 1
ATOM 796 C C . TRP A 1 96 ? -1.173 11.694 -15.458 1.00 94.12 96 TRP A C 1
ATOM 798 O O . TRP A 1 96 ? -2.389 11.671 -15.617 1.00 94.12 96 TRP A O 1
ATOM 808 N N . GLU A 1 97 ? -0.332 11.119 -16.304 1.00 90.50 97 GLU A N 1
ATOM 809 C CA . GLU A 1 97 ? -0.737 10.233 -17.392 1.00 90.50 97 GLU A CA 1
ATOM 810 C C . GLU A 1 97 ? -0.903 8.804 -16.857 1.00 90.50 97 GLU A C 1
ATOM 812 O O . GLU A 1 97 ? -0.159 8.378 -15.964 1.00 90.50 97 GLU A O 1
ATOM 817 N N . MET A 1 98 ? -1.917 8.109 -17.383 1.00 78.88 98 MET A N 1
ATOM 818 C CA . MET A 1 98 ? -2.249 6.710 -17.090 1.00 78.88 98 MET A CA 1
ATOM 819 C C . MET A 1 98 ? -1.845 5.814 -18.253 1.00 78.88 98 MET A C 1
ATOM 821 O O . MET A 1 98 ? -2.070 6.240 -19.408 1.00 78.88 98 MET A O 1
#

InterPro domains:
  IPR013783 Immunoglobulin-like fold [G3DSA:2.60.40.10] (1-51)
  IPR036116 Fibronectin type III superfamily [SSF49265] (1-50)
  IPR036116 Fibronectin type III superfamily [SSF49265] (45-97)

Mean predicted aligned error: 6.07 Å

Radius of gyration: 22.47 Å; Cα contacts (8 Å, |Δi|>4): 115; chains: 1; bounding box: 38×34×66 Å

Secondary structure (DSSP, 8-state):
--B--SSSTT--B--TTT--TT-EEEEEEEETTTTEEEEEEEEEGGGG--PPPPEEEEEEEEEE-TTSS-EEEEEEEEPPSS-----B--TT-SSPB-

Solvent-accessible surface area (backbone atoms only — not comparable to full-atom values): 6707 Å² total; per-residue (Å²): 124,91,34,72,51,90,89,45,85,98,45,68,50,72,54,78,93,73,56,54,76,88,41,83,45,75,51,71,49,61,44,77,90,77,72,42,74,81,48,74,52,72,49,38,50,75,81,69,68,75,80,81,78,68,43,74,77,45,74,45,84,73,48,68,43,98,86,68,82,48,72,45,70,48,78,47,60,44,74,70,98,70,91,83,84,73,71,48,62,60,92,89,54,93,62,74,46,117

Foldseek 3Di:
DCDDDPVDPPDDDDDPVRADAPDKDKDWDDDPVVRDTPDIDIDGPVVVDDDDDFADWDKDWDDADPVRPDTDMDIDTHDPPDDDDDWDDDPPDPDIDD

pLDDT: mean 93.15, std 4.18, range [73.69, 97.38]

=== Feature glossary ===
Key to the feature types in this record:

Secondary structure (8-state, DSSP). Secondary structure is the local, repeating backbone conformation. DSSP classifies it into eight states by reading the hydrogen-bond network: three helix types (H, G, I), two β types (E, B), two non-regular types (T, S), and unstructured coil (-).

Backbone torsions (φ/ψ). Backbone dihedral angles. Every residue except chain termini has a φ (preceding-C → N → Cα → C) and a ψ (N → Cα → C → next-N). They are reported in degrees following the IUPAC sign convention. Secondary structure is essentially a statement about which (φ, ψ) basin each residue occupies.

Predicted aligned error. Predicted Aligned Error (PAE) is an AlphaFold confidence matrix: entry (i, j) is the expected error in the position of residue j, in ångströms, when the prediction is superimposed on the true structure at residue i. Low PAE within a block of residues means that block is internally rigid and well-predicted; high PAE between two blocks means their relative placement is uncertain even if each block individually is confident.

B-factor. B-factor (Debye–Waller factor) reflects atomic displacement in the crystal lattice. It is an experimental observable (units Å²), not a prediction; low values mean the atom is pinned down, high values mean it moves or is heterogeneous across the crystal.

Secondary structure (3-state, P-SEA). Three-state secondary structure (P-SEA) collapses the eight DSSP classes into helix (a), strand (b), and coil (c). P-SEA assigns these from Cα geometry alone — distances and angles — without requiring backbone oxygens, so it works on any Cα trace.

Sequence. Primary structure: the covalent order of the twenty standard amino acids along the backbone. Two proteins with the same sequence will (almost always) fold to the same structure; two with 30% identity often share a fold but not the details.

pLDDT. pLDDT is the predicted lDDT-Cα score: AlphaFold's confidence that the local environment of each residue (all inter-atomic distances within 15 Å) is correctly placed. It is a per-residue number between 0 and 100, with higher meaning more reliable.

InterPro / GO / CATH / organism. Functional annotations link the protein to curated databases. InterPro entries identify conserved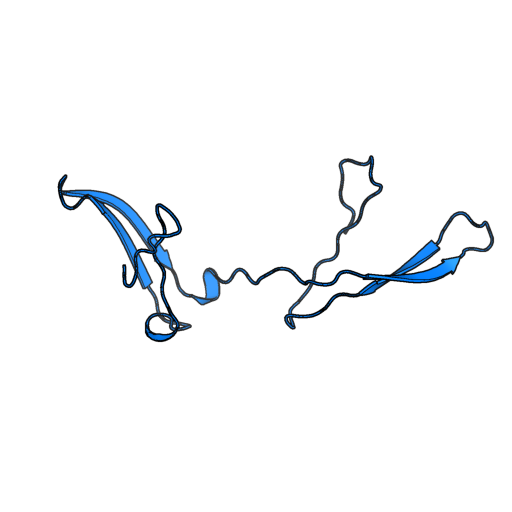 domains and families by matching the sequence against member-database signatures (Pfam, PROSITE, CDD, …). Gene Ontology (GO) terms describe molecular function, biological process, and cellular component in a controlled vocabulary. CATH places the structure in a hierarchical fold classification (Class/Architecture/Topology/Homologous-superfamily). The organism is the source species.

Contact-map, Ramachandran, and PAE plots. Three diagnostic plots accompany the record. The Cα contact map visualizes the tertiary structure as a 2D adjacency matrix (8 Å cutoff, sequence-local contacts suppressed). The Ramachandran plot shows the distribution of backbone (φ, ψ) torsions, with points in the α and β basins reflecting secondary structure content. The PAE plot shows AlphaFold's inter-residue confidence as a color matrix.

mmCIF coordinates. The mmCIF table is the protein's shape written out atom by atom. For each backbone N, Cα, C, and carbonyl O, it records an (x, y, z) coordinate triple in Å plus the residue type, chain letter, and residue number.

Radius of gyration, Cα contacts, bounding box. Three whole-structure scalars: the radius of gyration (RMS distance of Cα from centroid, in Å), the count of Cα–Cα contacts (pairs closer than 8 Å and separated by more than four residues in sequence — i.e. tertiary, not local, contacts), and the bounding-box dimensions. Together they distinguish compact globular folds from extended fibres or disordered chains.

Foldseek 3Di. The Foldseek 3Di string encodes local tertiary geometry as a 20-letter alphabet — one character per residue — derived from the relative positions of nearby Cα atoms. Unlike the amino-acid sequence, 3Di is a direct function of the 3D structure, so two proteins with the same fold have similar 3Di strings even at low sequence identity.

Rendered structure images. Six rendered views show the 3D structure from the faces of a cube — i.e. along ±x, ±y, ±z. Rendering representation is drawn randomly per protein from cartoon (secondary-structure ribbons), sticks (backbone bonds), or molecular surface; coloring is either N→C rainbow (blue at the N-terminus through red at the C-terminus) or one color per chain.

Nearest PDB structures. The Foldseek neighbor list gives the closest experimentally determined structures in the PDB, ranked by structural alignment. TM-score near 1 means near-identical fold; near 0.3 means only rough topology match. This is how one finds what a novel AlphaFold prediction most resembles in the solved-structure universe.

Solvent-accessible surface area. SASA measures how much of the protein is reachable by solvent. It is computed by rolling a water-sized probe over the atomic surface and summing the exposed area (Å²). Per-residue SASA distinguishes core (buried, low SASA) from surface (exposed, high SASA) residues; total SASA is a whole-molecule size measure.